Protein AF-A0A0F9AK41-F1 (afdb_monomer_lite)

Secondary structure (DSSP, 8-state):
-HHHHHHHHHHHHHHHHHHHHHHHHHHHHHHHHHHHHHHTTSS-HHHHHHHHHHHHHHHHHHHHHHHHHHHHHHHHHHHHHTTHHHHHHHTT--HHHHHHHHHHHHHHHHHHHHHIIIIIHHHHHHHHHHHHHHHHHHHHHHH--TTSEEE-TTSS-EEE-S------

InterPro domains:
  IPR005495 Permease LptG/LptF-related [PF03739] (5-167)
  IPR005495 Permease LptG/LptF-related [PTHR33529] (1-166)

Sequence (168 aa):
MLIFRYLTTEVLKSQVAVFLTLMTIFLSQKFVVILSDASEGGLPAKLVLSMIALKLPQLASLILPLSIFLGIILAYSRIYADSEMTVLKACGVSEWYVVRVTLVSSVVLALLAGVLTLYIAPWASEQEYQLKEQAKADAGLSALRAGRFQQTGNEKAVVFIHNIENGG

Radius of gyration: 25.5 Å; chains: 1; bounding box: 60×28×75 Å

pLDDT: mean 84.86, std 12.18, range [35.75, 97.0]

Organism: NCBI:txid412755

Structure (mmCIF, N/CA/C/O backbone):
data_AF-A0A0F9AK41-F1
#
_entry.id   AF-A0A0F9AK41-F1
#
loop_
_atom_site.group_PDB
_atom_site.id
_atom_site.type_symbol
_atom_site.label_atom_id
_atom_site.label_alt_id
_atom_site.label_comp_id
_atom_site.label_asym_id
_atom_site.label_entity_id
_atom_site.label_seq_id
_atom_site.pdbx_PDB_ins_code
_atom_site.Cartn_x
_atom_site.Cartn_y
_atom_site.Cartn_z
_atom_site.occupancy
_atom_site.B_iso_or_equiv
_atom_site.auth_seq_id
_atom_site.auth_comp_id
_atom_site.auth_asym_id
_atom_site.auth_atom_id
_atom_site.pdbx_PDB_model_num
ATOM 1 N N . MET A 1 1 ? -22.705 -4.883 14.629 1.00 70.75 1 MET A N 1
ATOM 2 C CA . MET A 1 1 ? -22.385 -3.871 15.666 1.00 70.75 1 MET A CA 1
ATOM 3 C C . MET A 1 1 ? -22.003 -2.558 14.997 1.00 70.75 1 MET A C 1
ATOM 5 O O . MET A 1 1 ? -21.177 -2.583 14.092 1.00 70.75 1 MET A O 1
ATOM 9 N N . LEU A 1 2 ? -22.596 -1.436 15.418 1.00 85.25 2 LEU A N 1
ATOM 10 C CA . LEU A 1 2 ? -22.360 -0.112 14.817 1.00 85.25 2 LEU A CA 1
ATOM 11 C C . LEU A 1 2 ? -20.910 0.378 15.008 1.00 85.25 2 LEU A C 1
ATOM 13 O O . LEU A 1 2 ? -20.306 0.840 14.045 1.00 85.25 2 LEU A O 1
ATOM 17 N N . ILE A 1 3 ? -20.328 0.177 16.200 1.00 85.81 3 ILE A N 1
ATOM 18 C CA . ILE A 1 3 ? -18.950 0.595 16.543 1.00 85.81 3 ILE A CA 1
ATOM 19 C C . ILE A 1 3 ? -17.911 -0.117 15.665 1.00 85.81 3 ILE A C 1
ATOM 21 O O . ILE A 1 3 ? -17.003 0.522 15.146 1.00 85.81 3 ILE A O 1
ATOM 25 N N . PHE A 1 4 ? -18.078 -1.425 15.435 1.00 86.38 4 PHE A N 1
ATOM 26 C CA . PHE A 1 4 ? -17.217 -2.196 14.531 1.00 86.38 4 PHE A CA 1
ATOM 27 C C . PHE A 1 4 ? -17.185 -1.580 13.128 1.00 86.38 4 PHE A C 1
ATOM 29 O O . PHE A 1 4 ? -16.118 -1.294 12.594 1.00 86.38 4 PHE A O 1
ATOM 36 N N . ARG A 1 5 ? -18.367 -1.325 12.546 1.00 88.94 5 ARG A N 1
ATOM 37 C CA . ARG A 1 5 ? -18.468 -0.754 11.198 1.00 88.94 5 ARG A CA 1
ATOM 38 C C . ARG A 1 5 ? -17.858 0.643 11.141 1.00 88.94 5 ARG A C 1
ATOM 40 O O . ARG A 1 5 ? -17.218 0.967 10.147 1.00 88.94 5 ARG A O 1
ATOM 47 N N . TYR A 1 6 ? -18.049 1.441 12.189 1.00 91.62 6 TYR A N 1
ATOM 48 C CA . TYR A 1 6 ? -17.485 2.782 12.292 1.00 91.62 6 TYR A CA 1
ATOM 49 C C . TYR A 1 6 ? -15.952 2.756 12.287 1.00 91.62 6 TYR A C 1
ATOM 51 O O . TYR A 1 6 ? -15.345 3.305 11.370 1.00 91.62 6 TYR A O 1
ATOM 59 N N . LEU A 1 7 ? -15.337 2.026 13.226 1.00 90.12 7 LEU A N 1
ATOM 60 C CA . LEU A 1 7 ? -13.879 1.925 13.343 1.00 90.12 7 LEU A CA 1
ATOM 61 C C . LEU A 1 7 ? -13.234 1.359 12.072 1.00 90.12 7 LEU A C 1
ATOM 63 O O . LEU A 1 7 ? -12.269 1.931 11.571 1.00 90.12 7 LEU A O 1
ATOM 67 N N . THR A 1 8 ? -13.781 0.276 11.509 1.00 91.06 8 THR A N 1
ATOM 68 C CA . THR A 1 8 ? -13.248 -0.314 10.272 1.00 91.06 8 THR A CA 1
ATOM 69 C C . THR A 1 8 ? -13.372 0.640 9.086 1.00 91.06 8 THR A C 1
ATOM 71 O O . THR A 1 8 ? -12.440 0.744 8.293 1.00 91.06 8 THR A O 1
ATOM 74 N N . THR A 1 9 ? -14.490 1.360 8.953 1.00 92.25 9 THR A N 1
ATOM 75 C CA . THR A 1 9 ? -14.680 2.307 7.843 1.00 92.25 9 THR A CA 1
ATOM 76 C C . THR A 1 9 ? -13.725 3.491 7.956 1.00 92.25 9 THR A C 1
ATOM 78 O O . THR A 1 9 ? -13.171 3.917 6.945 1.00 92.25 9 THR A O 1
ATOM 81 N N . GLU A 1 10 ? -13.503 4.008 9.163 1.00 92.75 10 GLU A N 1
ATOM 82 C CA . GLU A 1 10 ? -12.620 5.158 9.365 1.00 92.75 10 GLU A CA 1
ATOM 83 C C . GLU A 1 10 ? -11.149 4.788 9.129 1.00 92.75 10 GLU A C 1
ATOM 85 O O . GLU A 1 10 ? -10.436 5.497 8.413 1.00 92.75 10 GLU A O 1
ATOM 90 N N . VAL A 1 11 ? -10.722 3.613 9.610 1.00 93.62 11 VAL A N 1
ATOM 91 C CA . VAL A 1 11 ? -9.394 3.059 9.306 1.00 93.62 11 VAL A CA 1
ATOM 92 C C . VAL A 1 11 ? -9.232 2.818 7.806 1.00 93.62 11 VAL A C 1
ATOM 94 O O . VAL A 1 11 ? -8.219 3.228 7.249 1.00 93.62 11 VAL A O 1
ATOM 97 N N . LEU A 1 12 ? -10.216 2.215 7.124 1.00 93.50 12 LEU A N 1
ATOM 98 C CA . LEU A 1 12 ? -10.138 1.956 5.680 1.00 93.50 12 LEU A CA 1
ATOM 99 C C . LEU A 1 12 ? -10.089 3.238 4.842 1.00 93.50 12 LEU A C 1
ATOM 101 O O . LEU A 1 12 ? -9.332 3.296 3.876 1.00 93.50 12 LEU A O 1
ATOM 105 N N . LYS A 1 13 ? -10.853 4.275 5.201 1.00 94.69 13 LYS A N 1
ATOM 106 C CA . LYS A 1 13 ? -10.799 5.574 4.510 1.00 94.69 13 LYS A CA 1
ATOM 107 C C . LYS A 1 13 ? -9.423 6.218 4.640 1.00 94.69 13 LYS A C 1
ATOM 109 O O . LYS A 1 13 ? -8.837 6.608 3.632 1.00 94.69 13 LYS A O 1
ATOM 114 N N . SER A 1 14 ? -8.913 6.295 5.870 1.00 95.12 14 SER A N 1
ATOM 115 C CA . SER A 1 14 ? -7.576 6.824 6.155 1.00 95.12 14 SER A CA 1
ATOM 116 C C . SER A 1 14 ? -6.507 6.023 5.407 1.00 95.12 14 SER A C 1
ATOM 118 O O . SER A 1 14 ? -5.656 6.584 4.720 1.00 95.12 14 SER A O 1
ATOM 120 N N . GLN A 1 15 ? -6.630 4.697 5.437 1.00 95.25 15 GLN A N 1
ATOM 121 C CA . GLN A 1 15 ? -5.747 3.773 4.744 1.00 95.25 15 GLN A CA 1
ATOM 122 C C . GLN A 1 15 ? -5.701 4.009 3.230 1.00 95.25 15 GLN A C 1
ATOM 124 O O . GLN A 1 15 ? -4.625 4.145 2.651 1.00 95.25 15 GLN A O 1
ATOM 129 N N . VAL A 1 16 ? -6.860 4.093 2.574 1.00 95.94 16 VAL A N 1
ATOM 130 C CA . VAL A 1 16 ? -6.934 4.334 1.125 1.00 95.94 16 VAL A CA 1
ATOM 131 C C . VAL A 1 16 ? -6.355 5.703 0.763 1.00 95.94 16 VAL A C 1
ATOM 133 O O . VAL A 1 16 ? -5.632 5.810 -0.226 1.00 95.94 16 VAL A O 1
ATOM 136 N N . ALA A 1 17 ? -6.603 6.736 1.573 1.00 96.75 17 ALA A N 1
ATOM 137 C CA . ALA A 1 17 ? -6.035 8.064 1.347 1.00 96.75 17 ALA A CA 1
ATOM 138 C C . ALA A 1 17 ? -4.498 8.058 1.434 1.00 96.75 17 ALA A C 1
ATOM 140 O O . ALA A 1 17 ? -3.822 8.590 0.546 1.00 96.75 17 ALA A O 1
ATOM 141 N N . VAL A 1 18 ? -3.938 7.407 2.458 1.00 96.88 18 VAL A N 1
ATOM 142 C CA . VAL A 1 18 ? -2.482 7.261 2.610 1.00 96.88 18 VAL A CA 1
ATOM 143 C C . VAL A 1 18 ? -1.902 6.428 1.473 1.00 96.88 18 VAL A C 1
ATOM 145 O O . VAL A 1 18 ? -0.901 6.826 0.878 1.00 96.88 18 VAL A O 1
ATOM 148 N N . PHE A 1 19 ? -2.538 5.304 1.132 1.00 96.62 19 PHE A N 1
ATOM 149 C CA . PHE A 1 19 ? -2.113 4.445 0.032 1.00 96.62 19 PHE A CA 1
ATOM 150 C C . PHE A 1 19 ? -2.040 5.222 -1.282 1.00 96.62 19 PHE A C 1
ATOM 152 O O . PHE A 1 19 ? -0.995 5.212 -1.922 1.00 96.62 19 PHE A O 1
ATOM 159 N N . LEU A 1 20 ? -3.097 5.948 -1.661 1.00 96.75 20 LEU A N 1
ATOM 160 C CA . LEU A 1 20 ? -3.118 6.748 -2.891 1.00 96.75 20 LEU A CA 1
ATOM 161 C C . LEU A 1 20 ? -2.054 7.849 -2.887 1.00 96.75 20 LEU A C 1
ATOM 163 O O . LEU A 1 20 ? -1.407 8.081 -3.910 1.00 96.75 20 LEU A O 1
ATOM 167 N N . THR A 1 21 ? -1.839 8.495 -1.741 1.00 97.00 21 THR A N 1
ATOM 168 C CA . THR A 1 21 ? -0.812 9.533 -1.588 1.00 97.00 21 THR A CA 1
ATOM 169 C C . THR A 1 21 ? 0.583 8.955 -1.816 1.00 97.00 21 THR A C 1
ATOM 171 O O . THR A 1 21 ? 1.318 9.429 -2.683 1.00 97.00 21 THR A O 1
ATOM 174 N N . LEU A 1 22 ? 0.933 7.884 -1.099 1.00 96.06 22 LEU A N 1
ATOM 175 C CA . LEU A 1 22 ? 2.226 7.216 -1.248 1.00 96.06 22 LEU A CA 1
ATOM 176 C C . LEU A 1 22 ? 2.396 6.642 -2.656 1.00 96.06 22 LEU A C 1
ATOM 178 O O . LEU A 1 22 ? 3.446 6.824 -3.269 1.00 96.06 22 LEU A O 1
ATOM 182 N N . MET A 1 23 ? 1.356 6.008 -3.196 1.00 95.62 23 MET A N 1
ATOM 183 C CA . MET A 1 23 ? 1.367 5.455 -4.545 1.00 95.62 23 MET A CA 1
ATOM 184 C C . MET A 1 23 ? 1.658 6.538 -5.579 1.00 95.62 23 MET A C 1
ATOM 186 O O . MET A 1 23 ? 2.502 6.330 -6.441 1.00 95.62 23 MET A O 1
ATOM 190 N N . THR A 1 24 ? 1.033 7.711 -5.461 1.00 95.25 24 THR A N 1
ATOM 191 C CA . THR A 1 24 ? 1.272 8.849 -6.362 1.00 95.25 24 THR A CA 1
ATOM 192 C C . THR A 1 24 ? 2.717 9.340 -6.277 1.00 95.25 24 THR A C 1
ATOM 194 O O . THR A 1 24 ? 3.346 9.564 -7.311 1.00 95.25 24 THR A O 1
ATOM 197 N N . ILE A 1 25 ? 3.272 9.459 -5.066 1.00 95.75 25 ILE A N 1
ATOM 198 C CA . ILE A 1 25 ? 4.664 9.889 -4.859 1.00 95.75 25 ILE A CA 1
ATOM 199 C C . ILE A 1 25 ? 5.634 8.903 -5.520 1.00 95.75 25 ILE A C 1
ATOM 201 O O . ILE A 1 25 ? 6.464 9.303 -6.338 1.00 95.75 25 ILE A O 1
ATOM 205 N N . PHE A 1 26 ? 5.518 7.611 -5.208 1.00 94.19 26 PHE A N 1
ATOM 206 C CA . PHE A 1 26 ? 6.420 6.593 -5.749 1.00 94.19 26 PHE A CA 1
ATOM 207 C C . PHE A 1 26 ? 6.232 6.381 -7.252 1.00 94.19 26 PHE A C 1
ATOM 209 O O . PHE A 1 26 ? 7.214 6.192 -7.972 1.00 94.19 26 PHE A O 1
ATOM 216 N N . LEU A 1 27 ? 4.994 6.442 -7.742 1.00 93.12 27 LEU A N 1
ATOM 217 C CA . LEU A 1 27 ? 4.702 6.341 -9.166 1.00 93.12 27 LEU A CA 1
ATOM 218 C C . LEU A 1 27 ? 5.314 7.512 -9.933 1.00 93.12 27 LEU A C 1
ATOM 220 O O . LEU A 1 27 ? 5.935 7.281 -10.963 1.00 93.12 27 LEU A O 1
ATOM 224 N N . SER A 1 28 ? 5.207 8.736 -9.409 1.00 93.25 28 SER A N 1
ATOM 225 C CA . SER A 1 28 ? 5.844 9.919 -9.995 1.00 93.25 28 SER A CA 1
ATOM 226 C C . SER A 1 28 ? 7.369 9.771 -10.045 1.00 93.25 28 SER A C 1
ATOM 228 O O . SER A 1 28 ? 7.978 9.965 -11.095 1.00 93.25 28 SER A O 1
ATOM 230 N N . GLN A 1 29 ? 7.996 9.309 -8.957 1.00 91.69 29 GLN A N 1
ATOM 231 C CA . GLN A 1 29 ? 9.438 9.035 -8.944 1.00 91.69 29 GLN A CA 1
ATOM 232 C C . GLN A 1 29 ? 9.843 8.003 -10.008 1.00 91.69 29 GLN A C 1
ATOM 234 O O . GLN A 1 29 ? 10.808 8.214 -10.741 1.00 91.69 29 GLN A O 1
ATOM 239 N N . LYS A 1 30 ? 9.106 6.890 -10.123 1.00 90.19 30 LYS A N 1
ATOM 240 C CA . LYS A 1 30 ? 9.391 5.859 -11.136 1.00 90.19 30 LYS A CA 1
ATOM 241 C C . LYS A 1 30 ? 9.123 6.348 -12.553 1.00 90.19 30 LYS A C 1
ATOM 243 O O . LYS A 1 30 ? 9.895 6.019 -13.447 1.00 90.19 30 LYS A O 1
ATOM 248 N N . PHE A 1 31 ? 8.081 7.148 -12.743 1.00 89.88 31 PHE A N 1
ATOM 249 C CA . PHE A 1 31 ? 7.766 7.777 -14.017 1.00 89.88 31 PHE A CA 1
ATOM 250 C C . PHE A 1 31 ? 8.935 8.633 -14.515 1.00 89.88 31 PHE A C 1
ATOM 252 O O . PHE A 1 31 ? 9.368 8.456 -15.650 1.00 89.88 31 PHE A O 1
ATOM 259 N N . VAL A 1 32 ? 9.495 9.490 -13.653 1.00 90.69 32 VAL A N 1
ATOM 260 C CA . VAL A 1 32 ? 10.646 10.345 -13.995 1.00 90.69 32 VAL A CA 1
ATOM 261 C C . VAL A 1 32 ? 11.859 9.511 -14.413 1.00 90.69 32 VAL A C 1
ATOM 263 O O . VAL A 1 32 ? 12.467 9.803 -15.437 1.00 90.69 32 VAL A O 1
ATOM 266 N N . VAL A 1 33 ? 12.181 8.448 -13.668 1.00 86.62 33 VAL A N 1
ATOM 267 C CA . VAL A 1 33 ? 13.328 7.576 -13.984 1.00 86.62 33 VAL A CA 1
ATOM 268 C C . VAL A 1 33 ? 13.147 6.872 -15.331 1.00 86.62 33 VAL A C 1
ATOM 270 O O . VAL A 1 33 ? 14.037 6.924 -16.171 1.00 86.62 33 VAL A O 1
ATOM 273 N N . ILE A 1 34 ? 11.983 6.262 -15.575 1.00 85.19 34 ILE A N 1
ATOM 274 C CA . ILE A 1 34 ? 11.728 5.529 -16.828 1.00 85.19 34 ILE A CA 1
ATOM 275 C C . ILE A 1 34 ? 11.705 6.489 -18.029 1.00 85.19 34 ILE A C 1
ATOM 277 O O . ILE A 1 34 ? 12.159 6.135 -19.116 1.00 85.19 34 ILE A O 1
ATOM 281 N N . LEU A 1 35 ? 11.192 7.709 -17.848 1.00 86.44 35 LEU A N 1
ATOM 282 C CA . LEU A 1 35 ? 11.199 8.723 -18.899 1.00 86.44 35 LEU A CA 1
ATOM 283 C C . LEU A 1 35 ? 12.620 9.215 -19.208 1.00 86.44 35 LEU A C 1
ATOM 285 O O . LEU A 1 35 ? 12.934 9.434 -20.377 1.00 86.44 35 LEU A O 1
ATOM 289 N N . SER A 1 36 ? 13.475 9.341 -18.187 1.00 85.31 36 SER A N 1
ATOM 290 C CA . SER A 1 36 ? 14.898 9.659 -18.360 1.00 85.31 36 SER A CA 1
ATOM 291 C C . SER A 1 36 ? 15.586 8.598 -19.222 1.00 85.31 36 SER A C 1
ATOM 293 O O . SER A 1 36 ? 16.166 8.943 -20.251 1.00 85.31 36 SER A O 1
ATOM 295 N N . ASP A 1 37 ? 15.406 7.313 -18.891 1.00 79.31 37 ASP A N 1
ATOM 296 C CA . ASP A 1 37 ? 15.969 6.183 -19.649 1.00 79.31 37 ASP A CA 1
ATOM 297 C C . ASP A 1 37 ? 15.492 6.164 -21.118 1.00 79.31 37 ASP A C 1
ATOM 299 O O . ASP A 1 37 ? 16.245 5.830 -22.037 1.00 79.31 37 ASP A O 1
ATOM 303 N N . ALA A 1 38 ? 14.230 6.534 -21.362 1.00 81.12 38 ALA A N 1
ATOM 304 C CA . ALA A 1 38 ? 13.681 6.639 -22.712 1.00 81.12 38 ALA A CA 1
ATOM 305 C C . ALA A 1 38 ? 14.260 7.833 -23.491 1.00 81.12 38 ALA A C 1
ATOM 307 O O . ALA A 1 38 ? 14.488 7.727 -24.697 1.00 81.12 38 ALA A O 1
ATOM 308 N N . SER A 1 39 ? 14.523 8.957 -22.816 1.00 79.62 39 SER A N 1
ATOM 309 C CA . SER A 1 39 ? 15.089 10.162 -23.439 1.00 79.62 39 SER A CA 1
ATOM 310 C C . SER A 1 39 ? 16.545 9.987 -23.879 1.00 79.62 39 SER A C 1
ATOM 312 O O . SER A 1 39 ? 16.952 10.549 -24.894 1.00 79.62 39 SER A O 1
ATOM 314 N N . GLU A 1 40 ? 17.301 9.140 -23.179 1.00 75.50 40 GLU A N 1
ATOM 315 C CA . GLU A 1 40 ? 18.683 8.778 -23.519 1.00 75.50 40 GLU A CA 1
ATOM 316 C C . GLU A 1 40 ? 18.773 7.775 -24.689 1.00 75.50 40 GLU A C 1
ATOM 318 O O . GLU A 1 40 ? 19.865 7.400 -25.113 1.00 75.50 40 GLU A O 1
ATOM 323 N N . GLY A 1 41 ? 17.632 7.356 -25.253 1.00 65.88 41 GLY A N 1
ATOM 324 C CA . GLY A 1 41 ? 17.558 6.437 -26.393 1.00 65.88 41 GLY A CA 1
ATOM 325 C C . GLY A 1 41 ? 17.614 4.955 -26.011 1.00 65.88 41 GLY A C 1
ATOM 326 O O . GLY A 1 41 ? 17.715 4.104 -26.893 1.00 65.88 41 GLY A O 1
ATOM 327 N N . GLY A 1 42 ? 17.530 4.629 -24.717 1.00 64.88 42 GLY A N 1
ATOM 328 C CA . GLY A 1 42 ? 17.594 3.251 -24.227 1.00 64.88 42 GLY A CA 1
ATOM 329 C C . GLY A 1 42 ? 16.302 2.446 -24.403 1.00 64.88 42 GLY A C 1
ATOM 330 O O . GLY A 1 42 ? 16.347 1.217 -24.339 1.00 64.88 42 GLY A O 1
ATOM 331 N N . LEU A 1 43 ? 15.149 3.102 -24.604 1.00 67.31 43 LEU A N 1
ATOM 332 C CA . LEU A 1 43 ? 13.832 2.453 -24.655 1.00 67.31 43 LEU A CA 1
ATOM 333 C C . LEU A 1 43 ? 12.871 3.147 -25.642 1.00 67.31 43 LEU A C 1
ATOM 335 O O . LEU A 1 43 ? 12.748 4.373 -25.614 1.00 67.31 43 LEU A O 1
ATOM 339 N N . PRO A 1 44 ? 12.103 2.398 -26.459 1.00 69.81 44 PRO A N 1
ATOM 340 C CA . PRO A 1 44 ? 11.057 2.982 -27.295 1.00 69.81 44 PRO A CA 1
ATOM 341 C C . PRO A 1 44 ? 9.940 3.597 -26.439 1.00 69.81 44 PRO A C 1
ATOM 343 O O . PRO A 1 44 ? 9.401 2.944 -25.545 1.00 69.81 44 PRO A O 1
ATOM 346 N N . ALA A 1 45 ? 9.507 4.821 -26.763 1.00 69.69 45 ALA A N 1
ATOM 347 C CA . ALA A 1 45 ? 8.480 5.556 -26.006 1.00 69.69 45 ALA A CA 1
ATOM 348 C C . ALA A 1 45 ? 7.155 4.781 -25.824 1.00 69.69 45 ALA A C 1
ATOM 350 O O . ALA A 1 45 ? 6.456 4.952 -24.827 1.00 69.69 45 ALA A O 1
ATOM 351 N N . LYS A 1 46 ? 6.829 3.874 -26.755 1.00 73.88 46 LYS A N 1
ATOM 352 C CA . LYS A 1 46 ? 5.640 3.008 -26.691 1.00 73.88 46 LYS A CA 1
ATOM 353 C C . LYS A 1 46 ? 5.692 1.997 -25.531 1.00 73.88 46 LYS A C 1
ATOM 355 O O . LYS A 1 46 ? 4.644 1.603 -25.028 1.00 73.88 46 LYS A O 1
ATOM 360 N N . LEU A 1 47 ? 6.889 1.594 -25.093 1.00 78.69 47 LEU A N 1
ATOM 361 C CA . LEU A 1 47 ? 7.099 0.636 -23.998 1.00 78.69 47 LEU A CA 1
ATOM 362 C C . LEU A 1 47 ? 7.064 1.291 -22.610 1.00 78.69 47 LEU A C 1
ATOM 364 O O . LEU A 1 47 ? 6.773 0.607 -21.631 1.00 78.69 47 LEU A O 1
ATOM 368 N N . VAL A 1 48 ? 7.282 2.607 -22.522 1.00 82.56 48 VAL A N 1
ATOM 369 C CA . VAL A 1 48 ? 7.331 3.361 -21.254 1.00 82.56 48 VAL A CA 1
ATOM 370 C C . VAL A 1 48 ? 6.048 3.184 -20.442 1.00 82.56 48 VAL A C 1
ATOM 372 O O . VAL A 1 48 ? 6.104 2.821 -19.268 1.00 82.56 48 VAL A O 1
ATOM 375 N N . LEU A 1 49 ? 4.883 3.371 -21.072 1.00 83.81 49 LEU A N 1
ATOM 376 C CA . LEU A 1 49 ? 3.591 3.249 -20.390 1.00 83.81 49 LEU A CA 1
ATOM 377 C C . LEU A 1 49 ? 3.352 1.822 -19.869 1.00 83.81 49 LEU A C 1
ATOM 379 O O . LEU A 1 49 ? 2.862 1.644 -18.755 1.00 83.81 49 LEU A O 1
ATOM 383 N N . SER A 1 50 ? 3.745 0.809 -20.650 1.00 86.06 50 SER A N 1
ATOM 384 C CA . SER A 1 50 ? 3.631 -0.597 -20.252 1.00 86.06 50 SER A CA 1
ATOM 385 C C . SER A 1 50 ? 4.548 -0.911 -19.070 1.00 86.06 50 SER A C 1
ATOM 387 O O . SER A 1 50 ? 4.115 -1.539 -18.109 1.00 86.06 50 SER A O 1
ATOM 389 N N . MET A 1 51 ? 5.793 -0.425 -19.088 1.00 85.69 51 MET A N 1
ATOM 390 C CA . MET A 1 51 ? 6.728 -0.601 -17.973 1.00 85.69 51 MET A CA 1
ATOM 391 C C . MET A 1 51 ? 6.213 0.048 -16.687 1.00 85.69 51 MET A C 1
ATOM 393 O O . MET A 1 51 ? 6.268 -0.568 -15.626 1.00 85.69 51 MET A O 1
ATOM 397 N N . ILE A 1 52 ? 5.651 1.256 -16.774 1.00 88.56 52 ILE A N 1
ATOM 398 C CA . ILE A 1 52 ? 5.034 1.924 -15.621 1.00 88.56 52 ILE A CA 1
ATOM 399 C C . ILE A 1 52 ? 3.876 1.089 -15.064 1.00 88.56 52 ILE A C 1
ATOM 401 O O . ILE A 1 52 ? 3.802 0.887 -13.851 1.00 88.56 52 ILE A O 1
ATOM 405 N N . ALA A 1 53 ? 3.001 0.569 -15.929 1.00 88.75 53 ALA A N 1
ATOM 406 C CA . ALA A 1 53 ? 1.887 -0.275 -15.506 1.00 88.75 53 ALA A CA 1
ATOM 407 C C . ALA A 1 53 ? 2.369 -1.547 -14.787 1.00 88.75 53 ALA A C 1
ATOM 409 O O . ALA A 1 53 ? 1.817 -1.907 -13.749 1.00 88.75 53 ALA A O 1
ATOM 410 N N . LEU A 1 54 ? 3.443 -2.176 -15.273 1.00 89.69 54 LEU A N 1
ATOM 411 C CA . LEU A 1 54 ? 4.067 -3.340 -14.635 1.00 89.69 54 LEU A CA 1
ATOM 412 C C . LEU A 1 54 ? 4.777 -3.007 -13.313 1.00 89.69 54 LEU A C 1
ATOM 414 O O . LEU A 1 54 ? 4.918 -3.875 -12.454 1.00 89.69 54 LEU A O 1
ATOM 418 N N . LYS A 1 55 ? 5.180 -1.753 -13.092 1.00 89.31 55 LYS A N 1
ATOM 419 C CA . LYS A 1 55 ? 5.722 -1.313 -11.797 1.00 89.31 55 LYS A CA 1
ATOM 420 C C . LYS A 1 55 ? 4.654 -1.096 -10.730 1.00 89.31 55 LYS A C 1
ATOM 422 O O . LYS A 1 55 ? 4.984 -1.162 -9.543 1.00 89.31 55 LYS A O 1
ATOM 427 N N . LEU A 1 56 ? 3.392 -0.871 -11.106 1.00 91.19 56 LEU A N 1
ATOM 428 C CA . LEU A 1 56 ? 2.312 -0.624 -10.142 1.00 91.19 56 LEU A CA 1
ATOM 429 C C . LEU A 1 56 ? 2.142 -1.773 -9.131 1.00 91.19 56 LEU A C 1
ATOM 431 O O . LEU A 1 56 ? 2.158 -1.487 -7.936 1.00 91.19 56 LEU A O 1
ATOM 435 N N . PRO A 1 57 ? 2.038 -3.059 -9.520 1.00 91.25 57 PRO A N 1
ATOM 436 C CA . PRO A 1 57 ? 1.852 -4.141 -8.554 1.00 91.25 57 PRO A CA 1
ATOM 437 C C . PRO A 1 57 ? 3.033 -4.305 -7.595 1.00 91.25 57 PRO A C 1
ATOM 439 O O . PRO A 1 57 ? 2.842 -4.600 -6.413 1.00 91.25 57 PRO A O 1
ATOM 442 N N . GLN A 1 58 ? 4.252 -4.067 -8.087 1.00 89.44 58 GLN A N 1
ATOM 443 C CA . GLN A 1 58 ? 5.466 -4.128 -7.278 1.00 89.44 58 GLN A CA 1
ATOM 444 C C . GLN A 1 58 ? 5.473 -3.026 -6.210 1.00 89.44 58 GLN A C 1
ATOM 446 O O . GLN A 1 58 ? 5.718 -3.302 -5.035 1.00 89.44 58 GLN A O 1
ATOM 451 N N . LEU A 1 59 ? 5.146 -1.788 -6.597 1.00 92.50 59 LEU A N 1
ATOM 452 C CA . LEU A 1 59 ? 5.019 -0.666 -5.663 1.00 92.50 59 LEU A CA 1
ATOM 453 C C . LEU A 1 59 ? 3.880 -0.890 -4.666 1.00 92.50 59 LEU A C 1
ATOM 455 O O . LEU A 1 59 ? 4.069 -0.712 -3.464 1.00 92.50 59 LEU A O 1
ATOM 459 N N . ALA A 1 60 ? 2.718 -1.327 -5.148 1.00 93.31 60 ALA A N 1
ATOM 460 C CA . ALA A 1 60 ? 1.561 -1.585 -4.307 1.00 93.31 60 ALA A CA 1
ATOM 461 C C . ALA A 1 60 ? 1.867 -2.652 -3.244 1.00 93.31 60 ALA A C 1
ATOM 463 O O . ALA A 1 60 ? 1.498 -2.455 -2.092 1.00 93.31 60 ALA A O 1
ATOM 464 N N . SER A 1 61 ? 2.615 -3.710 -3.577 1.00 91.38 61 SER A N 1
ATOM 465 C CA . SER A 1 61 ? 3.012 -4.757 -2.617 1.00 91.38 61 SER A CA 1
ATOM 466 C C . SER A 1 61 ? 3.828 -4.214 -1.441 1.00 91.38 61 SER A C 1
ATOM 468 O O . SER A 1 61 ? 3.657 -4.666 -0.311 1.00 91.38 61 SER A O 1
ATOM 470 N N . LEU A 1 62 ? 4.672 -3.208 -1.683 1.00 90.25 62 LEU A N 1
ATOM 471 C CA . LEU A 1 62 ? 5.481 -2.569 -0.643 1.00 90.25 62 LEU A CA 1
ATOM 472 C C . LEU A 1 62 ? 4.699 -1.496 0.135 1.00 90.25 62 LEU A C 1
ATOM 474 O O . LEU A 1 62 ? 4.884 -1.331 1.340 1.00 90.25 62 LEU A O 1
ATOM 478 N N . ILE A 1 63 ? 3.823 -0.757 -0.549 1.00 94.44 63 ILE A N 1
ATOM 479 C CA . ILE A 1 63 ? 3.087 0.379 0.024 1.00 94.44 63 ILE A CA 1
ATOM 480 C C . ILE A 1 63 ? 1.872 -0.088 0.835 1.00 94.44 63 ILE A C 1
ATOM 482 O O . ILE A 1 63 ? 1.484 0.583 1.789 1.00 94.44 63 ILE A O 1
ATOM 486 N N . LEU A 1 64 ? 1.264 -1.233 0.518 1.00 93.19 64 LEU A N 1
ATOM 487 C CA . LEU A 1 64 ? 0.062 -1.720 1.211 1.00 93.19 64 LEU A CA 1
ATOM 488 C C . LEU A 1 64 ? 0.290 -1.962 2.723 1.00 93.19 64 LEU A C 1
ATOM 490 O O . LEU A 1 64 ? -0.499 -1.452 3.523 1.00 93.19 64 LEU A O 1
ATOM 494 N N . PRO A 1 65 ? 1.383 -2.621 3.163 1.00 92.25 65 PRO A N 1
ATOM 495 C CA . PRO A 1 65 ? 1.696 -2.765 4.589 1.00 92.25 65 PRO A CA 1
ATOM 496 C C . PRO A 1 65 ? 2.050 -1.439 5.277 1.00 92.25 65 PRO A C 1
ATOM 498 O O . PRO A 1 65 ? 1.679 -1.208 6.426 1.00 92.25 65 PRO A O 1
ATOM 501 N N . LEU A 1 66 ? 2.754 -0.542 4.580 1.00 94.12 66 LEU A N 1
ATOM 502 C CA . LEU A 1 66 ? 3.126 0.758 5.142 1.00 94.12 66 LEU A CA 1
ATOM 503 C C . LEU A 1 66 ? 1.908 1.668 5.308 1.00 94.12 66 LEU A C 1
ATOM 505 O O . LEU A 1 66 ? 1.751 2.346 6.324 1.00 94.12 66 LEU A O 1
ATOM 509 N N . SER A 1 67 ? 1.035 1.665 4.305 1.00 95.19 67 SER A N 1
ATOM 510 C CA . SER A 1 67 ? -0.194 2.435 4.340 1.00 95.19 67 SER A CA 1
ATOM 511 C C . SER A 1 67 ? -1.053 1.977 5.509 1.00 95.19 67 SER A C 1
ATOM 513 O O . SER A 1 67 ? -1.469 2.846 6.263 1.00 95.19 67 SER A O 1
ATOM 515 N N . ILE A 1 68 ? -1.279 0.668 5.735 1.00 94.06 68 ILE A N 1
ATOM 516 C CA . ILE A 1 68 ? -2.231 0.243 6.784 1.00 94.06 68 ILE A CA 1
ATOM 517 C C . ILE A 1 68 ? -1.759 0.673 8.168 1.00 94.06 68 ILE A C 1
ATOM 519 O O . ILE A 1 68 ? -2.559 1.122 8.987 1.00 94.06 68 ILE A O 1
ATOM 523 N N . PHE A 1 69 ? -0.449 0.616 8.395 1.00 94.62 69 PHE A N 1
ATOM 524 C CA . PHE A 1 69 ? 0.175 1.117 9.607 1.00 94.62 69 PHE A CA 1
ATOM 525 C C . PHE A 1 69 ? -0.111 2.612 9.819 1.00 94.62 69 PHE A C 1
ATOM 527 O O . PHE A 1 69 ? -0.652 3.005 10.853 1.00 94.62 69 PHE A O 1
ATOM 534 N N . LEU A 1 70 ? 0.177 3.442 8.814 1.00 95.81 70 LEU A N 1
ATOM 535 C CA . LEU A 1 70 ? -0.078 4.885 8.862 1.00 95.81 70 LEU A CA 1
ATOM 536 C C . LEU A 1 70 ? -1.577 5.215 8.928 1.00 95.81 70 LEU A C 1
ATOM 538 O O . LEU A 1 70 ? -1.980 6.121 9.651 1.00 95.81 70 LEU A O 1
ATOM 542 N N . GLY A 1 71 ? -2.409 4.466 8.210 1.00 95.25 71 GLY A N 1
ATOM 543 C CA . GLY A 1 71 ? -3.855 4.625 8.153 1.00 95.25 71 GLY A CA 1
ATOM 544 C C . GLY A 1 71 ? -4.502 4.400 9.515 1.00 95.25 71 GLY A C 1
ATOM 545 O O . GLY A 1 71 ? -5.330 5.214 9.928 1.00 95.25 71 GLY A O 1
ATOM 546 N N . ILE A 1 72 ? -4.072 3.357 10.238 1.00 94.62 72 ILE A N 1
ATOM 547 C CA . ILE A 1 72 ? -4.498 3.091 11.620 1.00 94.62 72 ILE A CA 1
ATOM 548 C C . ILE A 1 72 ? -4.063 4.231 12.539 1.00 94.62 72 ILE A C 1
ATOM 5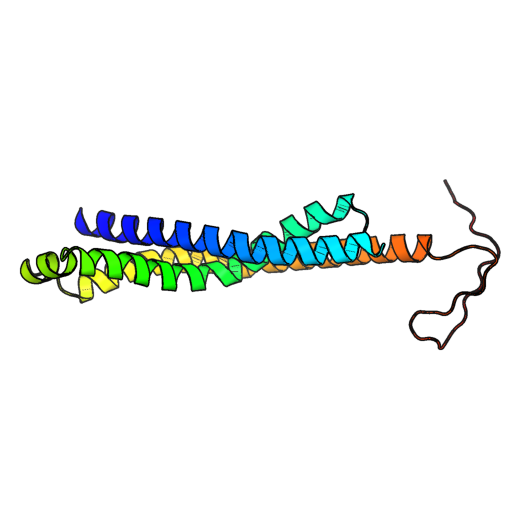50 O O . ILE A 1 72 ? -4.899 4.738 13.284 1.00 94.62 72 ILE A O 1
ATOM 554 N N . ILE A 1 73 ? -2.794 4.655 12.470 1.00 95.69 73 ILE A N 1
ATOM 555 C CA . ILE A 1 73 ? -2.284 5.751 13.306 1.00 95.69 73 ILE A CA 1
ATOM 556 C C . ILE A 1 73 ? -3.114 7.012 13.080 1.00 95.69 73 ILE A C 1
ATOM 558 O O . ILE A 1 73 ? -3.662 7.542 14.034 1.00 95.69 73 ILE A O 1
ATOM 562 N N . LEU A 1 74 ? -3.278 7.455 11.833 1.00 95.56 74 LEU A N 1
ATOM 563 C CA . LEU A 1 74 ? -4.000 8.689 11.518 1.00 95.56 74 LEU A CA 1
ATOM 564 C C . LEU A 1 74 ? -5.486 8.617 11.888 1.00 95.56 74 LEU A C 1
ATOM 566 O O . LEU A 1 74 ? -6.016 9.564 12.470 1.00 95.56 74 LEU A O 1
ATOM 570 N N . ALA A 1 75 ? -6.153 7.494 11.598 1.00 94.69 75 ALA A N 1
ATOM 571 C CA . ALA A 1 75 ? -7.556 7.310 11.959 1.00 94.69 75 ALA A CA 1
ATOM 572 C C . ALA A 1 75 ? -7.731 7.354 13.479 1.00 94.69 75 ALA A C 1
ATOM 574 O O . ALA A 1 75 ? -8.613 8.041 13.989 1.00 94.69 75 ALA A O 1
ATOM 575 N N . TYR A 1 76 ? -6.866 6.664 14.219 1.00 94.25 76 TYR A N 1
ATOM 576 C CA . TYR A 1 76 ? -6.956 6.631 15.672 1.00 94.25 76 TYR A CA 1
ATOM 577 C C . TYR A 1 76 ? -6.561 7.962 16.286 1.00 94.25 76 TYR A C 1
ATOM 579 O O . TYR A 1 76 ? -7.285 8.439 17.149 1.00 94.25 76 TYR A O 1
ATOM 587 N N . SER A 1 77 ? -5.494 8.606 15.813 1.00 94.94 77 SER A N 1
ATOM 588 C CA . SER A 1 77 ? -5.113 9.954 16.238 1.00 94.94 77 SER A CA 1
ATOM 589 C C . SER A 1 77 ? -6.285 10.925 16.135 1.00 94.94 77 SER A C 1
ATOM 591 O O . SER A 1 77 ? -6.509 11.687 17.071 1.00 94.94 77 SER A O 1
ATOM 593 N N . ARG A 1 78 ? -7.081 10.848 15.062 1.00 94.62 78 ARG A N 1
ATOM 594 C CA . ARG A 1 78 ? -8.295 11.656 14.909 1.00 94.62 78 ARG A CA 1
ATOM 595 C C . ARG A 1 78 ? -9.382 11.291 15.926 1.00 94.62 78 ARG A C 1
ATOM 597 O O . ARG A 1 78 ? -9.847 12.167 16.639 1.00 94.62 78 ARG A O 1
ATOM 604 N N . ILE A 1 79 ? -9.723 10.008 16.065 1.00 93.69 79 ILE A N 1
ATOM 605 C CA . ILE A 1 79 ? -10.741 9.530 17.027 1.00 93.69 79 ILE A CA 1
ATOM 606 C C . ILE A 1 79 ? -10.342 9.861 18.483 1.00 93.69 79 ILE A C 1
ATOM 608 O O . ILE A 1 79 ? -11.196 10.107 19.337 1.00 93.69 79 ILE A O 1
ATOM 612 N N . TYR A 1 80 ? -9.042 9.879 18.789 1.00 94.31 80 TYR A N 1
ATOM 613 C CA . TYR A 1 80 ? -8.513 10.325 20.079 1.00 94.31 80 TYR A CA 1
ATOM 614 C C . TYR A 1 80 ? -8.585 11.850 20.243 1.00 94.31 80 TYR A C 1
ATOM 616 O O . TYR A 1 80 ? -8.968 12.310 21.316 1.00 94.31 80 TYR A O 1
ATOM 624 N N . ALA A 1 81 ? -8.250 12.627 19.207 1.00 95.06 81 ALA A N 1
ATOM 625 C CA . ALA A 1 81 ? -8.323 14.090 19.232 1.00 95.06 81 ALA A CA 1
ATOM 626 C C . ALA A 1 81 ? -9.765 14.597 19.392 1.00 95.06 81 ALA A C 1
ATOM 628 O O . ALA A 1 81 ? -10.018 15.495 20.192 1.00 95.06 81 ALA A O 1
ATOM 629 N N . ASP A 1 82 ? -10.716 13.944 18.723 1.00 94.88 82 ASP A N 1
ATOM 630 C CA . ASP A 1 82 ? -12.149 14.239 18.815 1.00 94.88 82 ASP A CA 1
ATOM 631 C C . ASP A 1 82 ? -12.780 13.683 20.114 1.00 94.88 82 ASP A C 1
ATOM 633 O O . ASP A 1 82 ? -13.990 13.755 20.317 1.00 94.88 82 ASP A O 1
ATOM 637 N N . SER A 1 83 ? -11.969 13.125 21.027 1.00 93.62 83 SER A N 1
ATOM 638 C CA . SER A 1 83 ? -12.383 12.512 22.302 1.00 93.62 83 SER A CA 1
ATOM 639 C C . SER A 1 83 ? -13.378 11.345 22.188 1.00 93.62 83 SER A C 1
ATOM 641 O O . SER A 1 83 ? -13.836 10.824 23.207 1.00 93.62 83 SER A O 1
ATOM 643 N N . GLU A 1 84 ? -13.668 10.856 20.982 1.00 93.50 84 GLU A N 1
ATOM 644 C CA . GLU A 1 84 ? -14.578 9.732 20.744 1.00 93.50 84 GLU A CA 1
ATOM 645 C C . GLU A 1 84 ? -14.067 8.440 21.388 1.00 93.50 84 GLU A C 1
ATOM 647 O O . GLU A 1 84 ? -14.831 7.700 22.012 1.00 93.50 84 GLU A O 1
ATOM 652 N N . MET A 1 85 ? -12.757 8.180 21.301 1.00 92.75 85 MET A N 1
ATOM 653 C CA . MET A 1 85 ? -12.157 7.001 21.934 1.00 92.75 85 MET A CA 1
ATOM 654 C C . MET A 1 85 ? -12.278 7.057 23.462 1.00 92.75 85 MET A C 1
ATOM 656 O O . MET A 1 85 ? -12.507 6.035 24.110 1.00 92.75 85 MET A O 1
ATOM 660 N N . THR A 1 86 ? -12.155 8.251 24.045 1.00 92.56 86 THR A N 1
ATOM 661 C CA . THR A 1 86 ? -12.305 8.470 25.488 1.00 92.56 86 THR A CA 1
ATOM 662 C C . THR A 1 86 ? -13.736 8.176 25.936 1.00 92.56 86 THR A C 1
ATOM 664 O O . THR A 1 86 ? -13.932 7.478 26.931 1.00 92.56 86 THR A O 1
ATOM 667 N N . VAL A 1 87 ? -14.735 8.624 25.168 1.00 93.38 87 VAL A N 1
ATOM 668 C CA . VAL A 1 87 ? -16.154 8.331 25.434 1.00 93.38 87 VAL A CA 1
ATOM 669 C C . VAL A 1 87 ? -16.443 6.833 25.304 1.00 93.38 87 VAL A C 1
ATOM 671 O O . VAL A 1 87 ? -17.078 6.257 26.184 1.00 93.38 87 VAL A O 1
ATOM 674 N N . LEU A 1 88 ? -15.925 6.168 24.266 1.00 91.38 88 LEU A N 1
ATOM 675 C CA . LEU A 1 88 ? -16.084 4.719 24.091 1.00 91.38 88 LEU A CA 1
ATOM 676 C C . LEU A 1 88 ? -15.529 3.937 25.291 1.00 91.38 88 LEU A C 1
ATOM 678 O O . LEU A 1 88 ? -16.197 3.034 25.802 1.00 91.38 88 LEU A O 1
ATOM 682 N N . LYS A 1 89 ? -14.342 4.315 25.777 1.00 90.75 89 LYS A N 1
ATOM 683 C CA . LYS A 1 89 ? -13.738 3.724 26.980 1.00 90.75 89 LYS A CA 1
ATOM 684 C C . LYS A 1 89 ? -14.585 3.982 28.231 1.00 90.75 89 LYS A C 1
ATOM 686 O O . LYS A 1 89 ? -14.791 3.057 29.012 1.00 90.75 89 LYS A O 1
ATOM 691 N N . ALA A 1 90 ? -15.128 5.191 28.394 1.00 92.56 90 ALA A N 1
ATOM 692 C CA . ALA A 1 90 ? -16.014 5.535 29.511 1.00 92.56 90 ALA A CA 1
ATOM 693 C C . ALA A 1 90 ? -17.333 4.736 29.497 1.00 92.56 90 ALA A C 1
ATOM 695 O O . ALA A 1 90 ? -17.852 4.383 30.553 1.00 92.56 90 ALA A O 1
ATOM 696 N N . CYS A 1 91 ? -17.840 4.379 28.314 1.00 91.62 91 CYS A N 1
ATOM 697 C CA . CYS A 1 91 ? -19.001 3.499 28.143 1.00 91.62 91 CYS A CA 1
ATOM 698 C C . CYS A 1 91 ? -18.686 1.998 28.326 1.00 91.62 91 CYS A C 1
ATOM 700 O O . CYS A 1 91 ? -19.552 1.160 28.073 1.00 91.62 91 CYS A O 1
ATOM 702 N N . GLY A 1 92 ? -17.468 1.638 28.745 1.00 90.38 92 GLY A N 1
ATOM 703 C CA . GLY A 1 92 ? -17.075 0.254 29.026 1.00 90.38 92 GLY A CA 1
ATOM 704 C C . GLY A 1 92 ? -16.540 -0.525 27.820 1.00 90.38 92 GLY A C 1
ATOM 705 O O . GLY A 1 92 ? -16.391 -1.747 27.898 1.00 90.38 92 GLY A O 1
ATOM 706 N N . VAL A 1 93 ? -16.225 0.135 26.698 1.00 89.94 93 VAL A N 1
ATOM 707 C CA . VAL A 1 93 ? -15.563 -0.533 25.568 1.00 89.94 93 VAL A CA 1
ATOM 708 C C . VAL A 1 93 ? -14.105 -0.812 25.934 1.00 89.94 93 VAL A C 1
ATOM 710 O O . VAL A 1 93 ? -13.289 0.097 26.058 1.00 89.94 93 VAL A O 1
ATOM 713 N N . SER A 1 94 ? -13.769 -2.094 26.091 1.00 90.31 94 SER A N 1
ATOM 714 C CA . SER A 1 94 ? -12.389 -2.526 26.351 1.00 90.31 94 SER A CA 1
ATOM 715 C C . SER A 1 94 ? -11.446 -2.196 25.186 1.00 90.31 94 SER A C 1
ATOM 717 O O . SER A 1 94 ? -11.828 -2.302 24.018 1.00 90.31 94 SER A O 1
ATOM 719 N N . GLU A 1 95 ? -10.175 -1.908 25.480 1.00 88.06 95 GLU A N 1
ATOM 720 C CA . GLU A 1 95 ? -9.147 -1.743 24.437 1.00 88.06 95 GLU A CA 1
ATOM 721 C C . GLU A 1 95 ? -8.970 -3.006 23.588 1.00 88.06 95 GLU A C 1
ATOM 723 O O . GLU A 1 95 ? -8.771 -2.932 22.377 1.00 88.06 95 GLU A O 1
ATOM 728 N N . TRP A 1 96 ? -9.141 -4.179 24.200 1.00 91.38 96 TRP A N 1
ATOM 729 C CA . TRP A 1 96 ? -9.100 -5.466 23.509 1.00 91.38 96 TRP A CA 1
ATOM 730 C C . TRP A 1 96 ? -10.144 -5.596 22.401 1.00 91.38 96 TRP A C 1
ATOM 732 O O . TRP A 1 96 ? -9.884 -6.245 21.386 1.00 91.38 96 TRP A O 1
ATOM 742 N N . TYR A 1 97 ? -11.315 -4.976 22.568 1.00 90.06 97 TYR A N 1
ATOM 743 C CA . TYR A 1 97 ? -12.322 -4.933 21.514 1.00 90.06 97 TYR A CA 1
ATOM 744 C C . TYR A 1 97 ? -11.802 -4.151 20.304 1.00 90.06 97 TYR A C 1
ATOM 746 O O . TYR A 1 97 ? -11.849 -4.662 19.187 1.00 90.06 97 TYR A O 1
ATOM 754 N N . VAL A 1 98 ? -11.240 -2.961 20.533 1.00 90.25 98 VAL A N 1
ATOM 755 C CA . VAL A 1 98 ? -10.677 -2.087 19.489 1.00 90.25 98 VAL A CA 1
ATOM 756 C C . VAL A 1 98 ? -9.548 -2.793 18.733 1.00 90.25 98 VAL A C 1
ATOM 758 O O . VAL A 1 98 ? -9.561 -2.836 17.502 1.00 90.25 98 VAL A O 1
ATOM 761 N N . VAL A 1 99 ? -8.631 -3.438 19.461 1.00 91.50 99 VAL A N 1
ATOM 762 C CA . VAL A 1 99 ? -7.545 -4.234 18.869 1.00 91.50 99 VAL A CA 1
ATOM 763 C C . VAL A 1 99 ? -8.102 -5.358 17.999 1.00 91.50 99 VAL A C 1
ATOM 765 O O . VAL A 1 99 ? -7.656 -5.528 16.869 1.00 91.50 99 VAL A O 1
ATOM 768 N N . ARG A 1 100 ? -9.108 -6.103 18.475 1.00 92.38 100 ARG A N 1
ATOM 769 C CA . ARG A 1 100 ? -9.712 -7.207 17.713 1.00 92.38 100 ARG A CA 1
ATOM 770 C C . ARG A 1 100 ? -10.383 -6.720 16.426 1.00 92.38 100 ARG A C 1
ATOM 772 O O . ARG A 1 100 ? -10.237 -7.371 15.395 1.00 92.38 100 ARG A O 1
ATOM 779 N N . VAL A 1 101 ? -11.089 -5.588 16.468 1.00 90.56 101 VAL A N 1
ATOM 780 C CA . VAL A 1 101 ? -11.722 -4.983 15.279 1.00 90.56 101 VAL A CA 1
ATOM 781 C C . VAL A 1 101 ? -10.676 -4.643 14.215 1.00 90.56 101 VAL A C 1
ATOM 783 O O . VAL A 1 101 ? -10.836 -4.982 13.036 1.00 90.56 101 VAL A O 1
ATOM 786 N N . THR A 1 102 ? -9.576 -4.025 14.635 1.00 91.69 102 THR A N 1
ATOM 787 C CA . THR A 1 102 ? -8.487 -3.660 13.723 1.00 91.69 102 THR A CA 1
ATOM 788 C C . THR A 1 102 ? -7.747 -4.877 13.221 1.00 91.69 102 THR A C 1
ATOM 790 O O . THR A 1 102 ? -7.469 -4.952 12.033 1.00 91.69 102 THR A O 1
ATOM 793 N N . LEU A 1 103 ? -7.519 -5.877 14.072 1.00 92.81 103 LEU A N 1
ATOM 794 C CA . LEU A 1 103 ? -6.870 -7.123 13.682 1.00 92.81 103 LEU A CA 1
ATOM 795 C C . LEU A 1 103 ? -7.647 -7.843 12.573 1.00 92.81 103 LEU A C 1
ATOM 797 O O . LEU A 1 103 ? -7.046 -8.251 11.586 1.00 92.81 103 LEU A O 1
ATOM 801 N N . VAL A 1 104 ? -8.976 -7.942 12.686 1.00 91.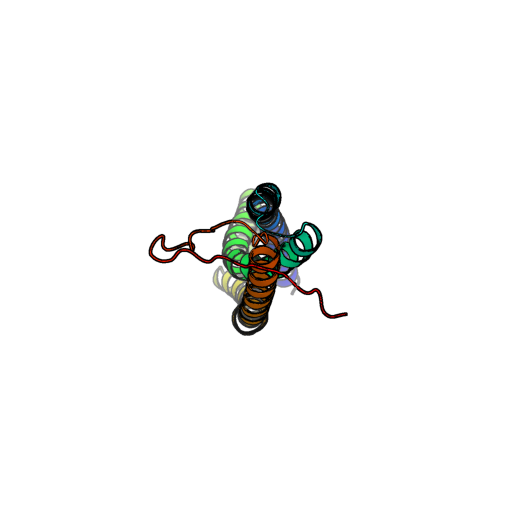56 104 VAL A N 1
ATOM 802 C CA . VAL A 1 104 ? -9.820 -8.538 11.633 1.00 91.56 104 VAL A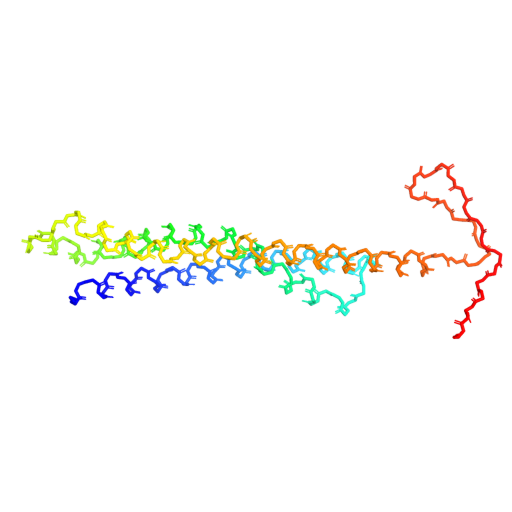 CA 1
ATOM 803 C C . VAL A 1 104 ? -9.656 -7.785 10.310 1.00 91.56 104 VAL A C 1
ATOM 805 O O . VAL A 1 104 ? -9.472 -8.404 9.265 1.00 91.56 104 VAL A O 1
ATOM 808 N N . SER A 1 105 ? -9.660 -6.452 10.357 1.00 88.94 105 SER A N 1
ATOM 809 C CA . SER A 1 105 ? -9.493 -5.607 9.166 1.00 88.94 105 SER A CA 1
ATOM 810 C C . SER A 1 105 ? -8.086 -5.752 8.559 1.00 88.94 105 SER A C 1
ATOM 812 O O . SER A 1 105 ? -7.937 -5.869 7.342 1.00 88.94 105 SER A O 1
ATOM 814 N N . SER A 1 106 ? -7.057 -5.823 9.405 1.00 92.69 106 SER A N 1
ATOM 815 C CA . SER A 1 106 ? -5.662 -6.011 9.003 1.00 92.69 106 SER A CA 1
ATOM 816 C C . SER A 1 106 ? -5.399 -7.384 8.404 1.00 92.69 106 SER A C 1
ATOM 818 O O . SER A 1 106 ? -4.646 -7.471 7.444 1.00 92.69 106 SER A O 1
ATOM 820 N N . VAL A 1 107 ? -6.030 -8.448 8.908 1.00 94.06 107 VAL A N 1
ATOM 821 C CA . VAL A 1 107 ? -5.894 -9.798 8.336 1.00 94.06 107 VAL A CA 1
ATOM 822 C C . VAL A 1 107 ? -6.462 -9.848 6.918 1.00 94.06 107 VAL A C 1
ATOM 824 O O . VAL A 1 107 ? -5.828 -10.412 6.030 1.00 94.06 107 VAL A O 1
ATOM 827 N N . VAL A 1 108 ? -7.609 -9.209 6.669 1.00 92.06 108 VAL A N 1
ATOM 828 C CA . VAL A 1 108 ? -8.189 -9.126 5.316 1.00 92.06 108 VAL A CA 1
ATOM 829 C C . VAL A 1 108 ? -7.238 -8.404 4.357 1.00 92.06 108 VAL A C 1
ATOM 831 O O . VAL A 1 108 ? -6.976 -8.894 3.258 1.00 92.06 108 VAL A O 1
ATOM 834 N N . LEU A 1 109 ? -6.670 -7.271 4.779 1.00 92.44 109 LEU A N 1
ATOM 835 C CA . LEU A 1 109 ? -5.693 -6.539 3.969 1.00 92.44 109 LEU A CA 1
ATOM 836 C C . LEU A 1 109 ? -4.366 -7.294 3.815 1.00 92.44 109 LEU A C 1
ATOM 838 O O . LEU A 1 109 ? -3.758 -7.228 2.750 1.00 92.44 109 LEU A O 1
ATOM 842 N N . ALA A 1 110 ? -3.940 -8.052 4.826 1.00 93.69 110 ALA A N 1
ATOM 843 C CA . ALA A 1 110 ? -2.749 -8.892 4.765 1.00 93.69 110 ALA A CA 1
ATOM 844 C C . ALA A 1 110 ? -2.915 -10.043 3.766 1.00 93.69 110 ALA A C 1
ATOM 846 O O . ALA A 1 110 ? -1.984 -10.329 3.021 1.00 93.69 110 ALA A O 1
ATOM 847 N N . LEU A 1 111 ? -4.098 -10.663 3.689 1.00 94.38 111 LEU A N 1
ATOM 848 C CA . LEU A 1 111 ? -4.396 -11.666 2.662 1.00 94.38 111 LEU A CA 1
ATOM 849 C C . LEU A 1 111 ? -4.330 -11.056 1.259 1.00 94.38 111 LEU A C 1
ATOM 851 O O . LEU A 1 111 ? -3.723 -11.642 0.365 1.00 94.38 111 LEU A O 1
ATOM 855 N N . LEU A 1 112 ? -4.889 -9.858 1.076 1.00 91.69 112 LEU A N 1
ATOM 856 C CA . LEU A 1 112 ? -4.842 -9.148 -0.203 1.00 91.69 112 LEU A CA 1
ATOM 857 C C . LEU A 1 112 ? -3.400 -8.780 -0.594 1.00 91.69 112 LEU A C 1
ATOM 859 O O . LEU A 1 112 ? -2.988 -9.030 -1.727 1.00 91.69 112 LEU A O 1
ATOM 863 N N . ALA A 1 113 ? -2.609 -8.260 0.348 1.00 92.69 113 ALA A N 1
ATOM 864 C CA . ALA A 1 113 ? -1.183 -7.994 0.151 1.00 92.69 113 ALA A CA 1
ATOM 865 C C . ALA A 1 113 ? -0.389 -9.274 -0.137 1.00 92.69 113 ALA A C 1
ATOM 867 O O . ALA A 1 113 ? 0.513 -9.266 -0.974 1.00 92.69 113 ALA A O 1
ATOM 868 N N . GLY A 1 114 ? -0.744 -10.379 0.522 1.00 93.38 114 GLY A N 1
ATOM 869 C CA . GLY A 1 114 ? -0.162 -11.695 0.295 1.00 93.38 114 GLY A CA 1
ATOM 870 C C . GLY A 1 114 ? -0.388 -12.159 -1.138 1.00 93.38 114 GLY A C 1
ATOM 871 O O . GLY A 1 114 ? 0.577 -12.486 -1.819 1.00 93.38 114 GLY A O 1
ATOM 872 N N . VAL A 1 115 ? -1.626 -12.101 -1.638 1.00 92.81 115 VAL A N 1
ATOM 873 C CA . VAL A 1 115 ? -1.946 -12.446 -3.037 1.00 92.81 115 VAL A CA 1
ATOM 874 C C . VAL A 1 115 ? -1.179 -11.558 -4.020 1.00 92.81 115 VAL A C 1
ATOM 876 O O . VAL A 1 115 ? -0.595 -12.057 -4.984 1.00 92.81 115 VAL A O 1
ATOM 879 N N . LEU A 1 116 ? -1.134 -10.250 -3.757 1.00 92.75 116 LEU A N 1
ATOM 880 C CA . LEU A 1 116 ? -0.406 -9.294 -4.587 1.00 92.75 116 LEU A CA 1
ATOM 881 C C . LEU A 1 116 ? 1.099 -9.610 -4.630 1.00 92.75 116 LEU A C 1
ATOM 883 O O . LEU A 1 116 ? 1.692 -9.593 -5.703 1.00 92.75 116 LEU A O 1
ATOM 887 N N . THR A 1 117 ? 1.689 -9.972 -3.492 1.00 93.06 117 THR A N 1
ATOM 888 C CA . THR A 1 117 ? 3.128 -10.245 -3.364 1.00 93.06 117 THR A CA 1
ATOM 889 C C . THR A 1 117 ? 3.520 -11.613 -3.924 1.00 93.06 117 THR A C 1
ATOM 891 O O . THR A 1 117 ? 4.577 -11.734 -4.534 1.00 93.06 117 THR A O 1
ATOM 894 N N . LEU A 1 118 ? 2.690 -12.646 -3.734 1.00 92.75 118 LEU A N 1
ATOM 895 C CA . LEU A 1 118 ? 3.015 -14.018 -4.146 1.00 92.75 118 LEU A CA 1
ATOM 896 C C . LEU A 1 118 ? 2.759 -14.285 -5.630 1.00 92.75 118 LEU A C 1
ATOM 898 O O . LEU A 1 118 ? 3.451 -15.112 -6.212 1.00 92.75 118 LEU A O 1
ATOM 902 N N . TYR A 1 119 ? 1.764 -13.626 -6.228 1.00 92.31 119 TYR A N 1
ATOM 903 C CA . TYR A 1 119 ? 1.345 -13.916 -7.603 1.00 92.31 119 TYR A CA 1
ATOM 904 C C . TYR A 1 119 ? 1.571 -12.732 -8.538 1.00 92.31 119 TYR A C 1
ATOM 906 O O . TYR A 1 119 ? 2.213 -12.869 -9.576 1.00 92.31 119 TYR A O 1
ATOM 914 N N . ILE A 1 120 ? 1.061 -11.555 -8.173 1.00 91.50 120 ILE A N 1
ATOM 915 C CA . ILE A 1 120 ? 0.990 -10.423 -9.105 1.00 91.50 120 ILE A CA 1
ATOM 916 C C . ILE A 1 120 ? 2.355 -9.737 -9.244 1.00 91.50 120 ILE A C 1
ATOM 918 O O . ILE A 1 120 ? 2.772 -9.421 -10.355 1.00 91.50 120 ILE A O 1
ATOM 922 N N . ALA A 1 121 ? 3.074 -9.533 -8.140 1.00 91.00 121 ALA A N 1
ATOM 923 C CA . ALA A 1 121 ? 4.404 -8.935 -8.138 1.00 91.00 121 ALA A CA 1
ATOM 924 C C . ALA A 1 121 ? 5.445 -9.746 -8.937 1.00 91.00 121 ALA A C 1
ATOM 926 O O . ALA A 1 121 ? 6.117 -9.137 -9.773 1.00 91.00 121 ALA A O 1
ATOM 927 N N . PRO A 1 122 ? 5.591 -11.079 -8.760 1.00 91.44 122 PRO A N 1
ATOM 928 C CA . PRO A 1 122 ? 6.535 -11.851 -9.565 1.00 91.44 122 PRO A CA 1
ATOM 929 C C . PRO A 1 122 ? 6.117 -11.919 -11.034 1.00 91.44 122 PRO A C 1
ATOM 931 O O . PRO A 1 122 ? 6.970 -11.743 -11.897 1.00 91.44 122 PRO A O 1
ATOM 934 N N . TRP A 1 123 ? 4.821 -12.077 -11.331 1.00 92.19 123 TRP A N 1
ATOM 935 C CA . TRP A 1 123 ? 4.324 -12.036 -12.711 1.00 92.19 123 TRP A CA 1
ATOM 936 C C . TRP A 1 123 ? 4.665 -10.710 -13.406 1.00 92.19 123 TRP A C 1
ATOM 938 O O . TRP A 1 123 ? 5.165 -10.702 -14.529 1.00 92.19 123 TRP A O 1
ATOM 948 N N . ALA A 1 124 ? 4.458 -9.584 -12.720 1.00 90.31 124 ALA A N 1
ATOM 949 C CA . ALA A 1 124 ? 4.778 -8.270 -13.260 1.00 90.31 124 ALA A CA 1
ATOM 950 C C . ALA A 1 124 ? 6.292 -8.075 -13.450 1.00 90.31 124 ALA A C 1
ATOM 952 O O . ALA A 1 124 ? 6.714 -7.497 -14.449 1.00 90.31 124 ALA A O 1
ATOM 953 N N . SER A 1 125 ? 7.112 -8.591 -12.528 1.00 89.06 125 SER A N 1
ATOM 954 C CA . SER A 1 125 ? 8.574 -8.525 -12.635 1.00 89.06 125 SER A CA 1
ATOM 955 C C . SER A 1 125 ? 9.113 -9.365 -13.796 1.00 89.06 125 SER A C 1
ATOM 957 O O . SER A 1 125 ? 10.036 -8.929 -14.480 1.00 89.06 125 SER A O 1
ATOM 959 N N . GLU A 1 126 ? 8.547 -10.549 -14.025 1.00 90.62 126 GLU A N 1
ATOM 960 C CA . GLU A 1 126 ? 8.913 -11.426 -15.141 1.00 90.62 126 GLU A CA 1
ATOM 961 C C . GLU A 1 126 ? 8.570 -10.768 -16.482 1.00 90.62 126 GLU A C 1
ATOM 963 O O . GLU A 1 126 ? 9.415 -10.650 -17.370 1.00 90.62 126 GLU A O 1
ATOM 968 N N . GLN A 1 127 ? 7.351 -10.240 -16.604 1.00 88.75 127 GLN A N 1
ATOM 969 C CA . GLN A 1 127 ? 6.914 -9.556 -17.817 1.00 88.75 127 GLN A CA 1
ATOM 970 C C . GLN A 1 127 ? 7.766 -8.307 -18.105 1.00 88.75 127 GLN A C 1
ATOM 972 O O . GLN A 1 127 ? 8.051 -7.995 -19.261 1.00 88.75 127 GLN A O 1
ATOM 977 N N . GLU A 1 128 ? 8.203 -7.593 -17.067 1.00 87.38 128 GLU A N 1
ATOM 978 C CA . GLU A 1 128 ? 9.070 -6.425 -17.222 1.00 87.38 128 GLU A CA 1
ATOM 979 C C . GLU A 1 128 ? 10.456 -6.838 -17.709 1.00 87.38 128 GLU A C 1
ATOM 981 O O . GLU A 1 128 ? 11.020 -6.174 -18.582 1.00 87.38 128 GLU A O 1
ATOM 986 N N . TYR A 1 129 ? 10.993 -7.934 -17.168 1.00 87.12 129 TYR A N 1
ATOM 987 C CA . TYR A 1 129 ? 12.282 -8.477 -17.578 1.00 87.12 129 TYR A CA 1
ATOM 988 C C . TYR A 1 129 ? 12.274 -8.846 -19.065 1.00 87.12 129 TYR A C 1
ATOM 990 O O . TYR A 1 129 ? 13.128 -8.368 -19.813 1.00 87.12 129 TYR A O 1
ATOM 998 N N . GLN A 1 130 ? 11.249 -9.575 -19.514 1.00 87.88 130 GLN A N 1
ATOM 999 C CA . GLN A 1 130 ? 11.083 -9.965 -20.918 1.00 87.88 130 GLN A CA 1
ATOM 1000 C C . GLN A 1 130 ? 10.949 -8.753 -21.851 1.00 87.88 130 GLN A C 1
ATOM 1002 O O . GLN A 1 130 ? 11.602 -8.691 -22.892 1.00 87.88 130 GLN A O 1
ATOM 1007 N N . LEU A 1 131 ? 10.149 -7.751 -21.467 1.00 84.19 131 LEU A N 1
ATOM 1008 C CA . LEU A 1 131 ? 9.999 -6.520 -22.254 1.00 84.19 131 LEU A CA 1
ATOM 1009 C C . LEU A 1 131 ? 11.307 -5.726 -22.332 1.00 84.19 131 LEU A C 1
ATOM 1011 O O . LEU A 1 131 ? 11.629 -5.156 -23.375 1.00 84.19 131 LEU A O 1
ATOM 1015 N N . LYS A 1 132 ? 12.076 -5.689 -21.241 1.00 82.31 132 LYS A N 1
ATOM 1016 C CA . LYS A 1 132 ? 13.375 -5.014 -21.202 1.00 82.31 132 LYS A CA 1
ATOM 1017 C C . LYS A 1 132 ? 14.417 -5.744 -22.048 1.00 82.31 132 LYS A C 1
ATOM 1019 O O . LYS A 1 132 ? 15.258 -5.087 -22.655 1.00 82.31 132 LYS A O 1
ATOM 1024 N N . GLU A 1 133 ? 14.371 -7.071 -22.094 1.00 82.75 133 GLU A N 1
ATOM 1025 C CA . GLU A 1 133 ? 15.256 -7.887 -22.927 1.00 82.75 133 GLU A CA 1
ATOM 1026 C C . GLU A 1 133 ? 14.964 -7.688 -24.419 1.00 82.75 133 GLU A C 1
ATOM 1028 O O . GLU A 1 133 ? 15.883 -7.378 -25.177 1.00 82.75 133 GLU A O 1
ATOM 1033 N N . GLN A 1 134 ? 13.689 -7.734 -24.820 1.00 79.88 134 GLN A N 1
ATOM 1034 C CA . GLN A 1 134 ? 13.264 -7.451 -26.199 1.00 79.88 134 GLN A CA 1
ATOM 1035 C C . GLN A 1 134 ? 13.662 -6.036 -26.634 1.00 79.88 134 GLN A C 1
ATOM 1037 O O . GLN A 1 134 ? 14.274 -5.856 -27.683 1.00 79.88 134 GLN A O 1
ATOM 1042 N N . ALA A 1 135 ? 13.405 -5.033 -25.787 1.00 75.25 135 ALA A N 1
ATOM 1043 C CA . ALA A 1 135 ? 13.771 -3.651 -26.086 1.00 75.25 135 ALA A CA 1
ATOM 1044 C C . ALA A 1 135 ? 15.290 -3.468 -26.250 1.00 75.25 135 ALA A C 1
ATOM 1046 O O . ALA A 1 135 ? 15.727 -2.715 -27.118 1.00 75.25 135 ALA A O 1
ATOM 1047 N N . LYS A 1 136 ? 16.104 -4.168 -25.447 1.00 73.12 136 LYS A N 1
ATOM 1048 C CA . LYS A 1 136 ? 17.568 -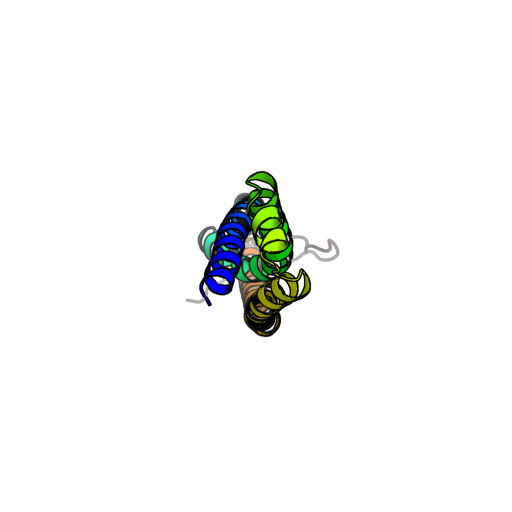4.149 -25.577 1.00 73.12 136 LYS A CA 1
ATOM 1049 C C . LYS A 1 136 ? 18.059 -4.880 -26.823 1.00 73.12 136 LYS A C 1
ATOM 1051 O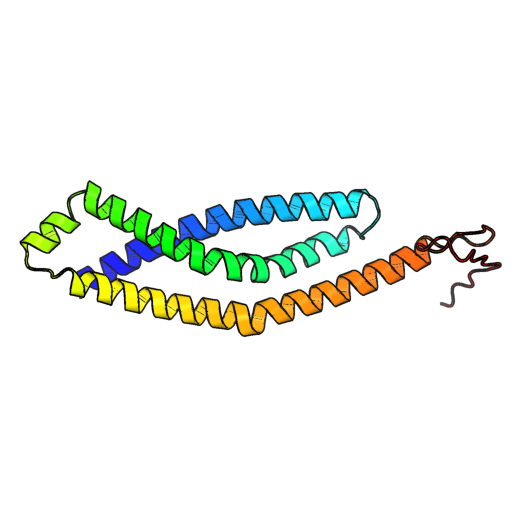 O . LYS A 1 136 ? 19.025 -4.417 -27.422 1.00 73.12 136 LYS A O 1
ATOM 1056 N N . ALA A 1 137 ? 17.435 -5.994 -27.199 1.00 72.31 137 ALA A N 1
ATOM 1057 C CA . ALA A 1 137 ? 17.777 -6.725 -28.415 1.00 72.31 137 ALA A CA 1
ATOM 1058 C C . ALA A 1 137 ? 17.509 -5.863 -29.658 1.00 72.31 137 ALA A C 1
ATOM 1060 O O . ALA A 1 137 ? 18.415 -5.663 -30.466 1.00 72.31 137 ALA A O 1
ATOM 1061 N N . ASP A 1 138 ? 16.326 -5.252 -29.749 1.00 68.69 138 ASP A N 1
ATOM 1062 C CA . ASP A 1 138 ? 15.959 -4.359 -30.856 1.00 68.69 138 ASP A CA 1
ATOM 1063 C C . ASP A 1 138 ? 16.822 -3.089 -30.893 1.00 68.69 138 ASP A C 1
ATOM 1065 O O . ASP A 1 138 ? 17.277 -2.667 -31.962 1.00 68.69 138 ASP A O 1
ATOM 1069 N N . ALA A 1 139 ? 17.100 -2.483 -29.732 1.00 64.38 139 ALA A N 1
ATOM 1070 C CA . ALA A 1 139 ? 17.984 -1.322 -29.637 1.00 64.38 139 ALA A CA 1
ATOM 1071 C C . ALA A 1 139 ? 19.436 -1.674 -29.997 1.00 64.38 139 ALA A C 1
ATOM 1073 O O . ALA A 1 139 ? 20.095 -0.905 -30.695 1.00 64.38 139 ALA A O 1
ATOM 1074 N N . GLY A 1 140 ? 19.926 -2.844 -29.578 1.00 61.16 140 GLY A N 1
ATOM 1075 C CA . GLY A 1 140 ? 21.249 -3.358 -29.930 1.00 61.16 140 GLY A CA 1
ATOM 1076 C C . GLY A 1 140 ? 21.386 -3.608 -31.430 1.00 61.16 140 GLY A C 1
ATOM 1077 O O . GLY A 1 140 ? 22.366 -3.175 -32.029 1.00 61.16 140 GLY A O 1
ATOM 1078 N N . LEU A 1 141 ? 20.377 -4.214 -32.060 1.00 59.88 141 LEU A N 1
ATOM 1079 C CA . LEU A 1 141 ? 20.325 -4.411 -33.513 1.00 59.88 141 LEU A CA 1
ATOM 1080 C C . LEU A 1 141 ? 20.238 -3.079 -34.276 1.00 59.88 141 LEU A C 1
ATOM 1082 O O . LEU A 1 141 ? 20.877 -2.927 -35.313 1.00 59.88 141 LEU A O 1
ATOM 1086 N N . SER A 1 142 ? 19.517 -2.091 -33.739 1.00 57.91 142 SER A N 1
ATOM 1087 C CA . SER A 1 142 ? 19.391 -0.750 -34.336 1.00 57.91 142 SER A CA 1
ATOM 1088 C C . SER A 1 142 ? 20.642 0.125 -34.151 1.00 57.91 142 SER A C 1
ATOM 1090 O O . SER A 1 142 ? 20.911 1.013 -34.964 1.00 57.91 142 SER A O 1
ATOM 1092 N N . ALA A 1 143 ? 21.418 -0.105 -33.087 1.00 58.06 143 ALA A N 1
ATOM 1093 C CA . ALA A 1 143 ? 22.681 0.585 -32.826 1.00 58.06 143 ALA A CA 1
ATOM 1094 C C . ALA A 1 143 ? 23.816 0.096 -33.745 1.00 58.06 143 ALA A C 1
ATOM 1096 O O . ALA A 1 143 ? 24.744 0.858 -34.043 1.00 58.06 143 ALA A O 1
ATOM 1097 N N . LEU A 1 144 ? 23.728 -1.143 -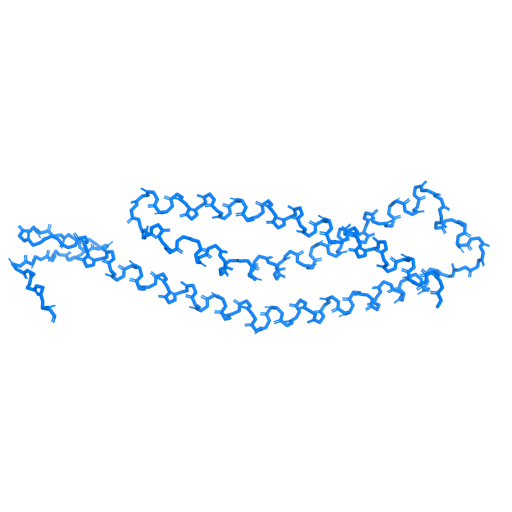34.241 1.00 60.19 144 LEU A N 1
ATOM 1098 C CA . LEU A 1 144 ? 24.673 -1.720 -35.192 1.00 60.19 144 LEU A CA 1
ATOM 1099 C C . LEU A 1 144 ? 24.523 -1.057 -36.572 1.00 60.19 144 LEU A C 1
ATOM 1101 O O . LEU A 1 144 ? 23.580 -1.293 -37.320 1.00 60.19 144 LEU A O 1
ATOM 1105 N N . ARG A 1 145 ? 25.492 -0.209 -36.930 1.00 58.03 145 ARG A N 1
ATOM 1106 C CA . ARG A 1 145 ? 25.576 0.441 -38.247 1.00 58.03 145 ARG A CA 1
ATOM 1107 C C . ARG A 1 145 ? 26.541 -0.322 -39.149 1.00 58.03 145 ARG A C 1
ATOM 1109 O O . ARG A 1 145 ? 27.725 -0.420 -38.826 1.00 58.03 145 ARG A O 1
ATOM 1116 N N . ALA A 1 146 ? 26.046 -0.797 -40.293 1.00 62.38 146 ALA A N 1
ATOM 1117 C CA . ALA A 1 146 ? 26.869 -1.427 -41.325 1.00 62.38 146 ALA A CA 1
ATOM 1118 C C . ALA A 1 146 ? 28.016 -0.497 -41.771 1.00 62.38 146 ALA A C 1
ATOM 1120 O O . ALA A 1 146 ? 27.844 0.719 -41.896 1.00 62.38 146 ALA A O 1
ATOM 1121 N N . GLY A 1 147 ? 29.204 -1.068 -41.975 1.00 64.19 147 GLY A N 1
ATOM 1122 C CA . GLY A 1 147 ? 30.394 -0.353 -42.439 1.00 64.19 147 GLY A CA 1
ATOM 1123 C C . GLY A 1 147 ? 31.178 0.418 -41.369 1.00 64.19 147 GLY A C 1
ATOM 1124 O O . GLY A 1 147 ? 32.143 1.097 -41.720 1.00 64.19 147 GLY A O 1
ATOM 1125 N N . ARG A 1 148 ? 30.826 0.326 -40.075 1.00 67.38 148 ARG A N 1
ATOM 1126 C CA . ARG A 1 148 ? 31.648 0.872 -38.975 1.00 67.38 148 ARG A CA 1
ATOM 1127 C C . ARG A 1 148 ? 32.085 -0.209 -37.993 1.00 67.38 148 ARG A C 1
ATOM 1129 O O . ARG A 1 148 ? 31.330 -1.118 -37.672 1.00 67.38 148 ARG A O 1
ATOM 1136 N N . PHE A 1 149 ? 33.307 -0.066 -37.488 1.00 67.88 149 PHE A N 1
ATOM 1137 C CA . PHE A 1 149 ? 33.816 -0.848 -36.367 1.00 67.88 149 PHE A CA 1
ATOM 1138 C C . PHE A 1 149 ? 33.149 -0.362 -35.076 1.00 67.88 149 PHE A C 1
ATOM 1140 O O . PHE A 1 149 ? 33.266 0.817 -34.738 1.00 67.88 149 PHE A O 1
ATOM 1147 N N . GLN A 1 150 ? 32.445 -1.246 -34.371 1.00 67.06 150 GLN A N 1
ATOM 1148 C CA . GLN A 1 150 ? 31.832 -0.952 -33.075 1.00 67.06 150 GLN A CA 1
ATOM 1149 C C . GLN A 1 150 ? 32.465 -1.820 -31.990 1.00 67.06 150 GLN A C 1
ATOM 1151 O O . GLN A 1 150 ? 32.598 -3.030 -32.156 1.00 67.06 150 GLN A O 1
ATOM 1156 N N . GLN A 1 151 ? 32.878 -1.217 -30.878 1.00 67.00 151 GLN A N 1
ATOM 1157 C CA . GLN A 1 151 ? 33.341 -1.973 -29.716 1.00 67.00 151 GLN A CA 1
ATOM 1158 C C . GLN A 1 151 ? 32.148 -2.565 -28.967 1.00 67.00 151 GLN A C 1
ATOM 1160 O O . GLN A 1 151 ? 31.132 -1.904 -28.765 1.00 67.00 151 GLN A O 1
ATOM 1165 N N . THR A 1 152 ? 32.274 -3.823 -28.554 1.00 64.56 152 THR A N 1
ATOM 1166 C CA . THR A 1 152 ? 31.299 -4.464 -27.669 1.00 64.56 152 THR A CA 1
ATOM 1167 C C . THR A 1 152 ? 31.296 -3.753 -26.312 1.00 64.56 152 THR A C 1
ATOM 1169 O O . THR A 1 152 ? 32.328 -3.220 -25.907 1.00 64.56 152 THR A O 1
ATOM 1172 N N . GLY A 1 153 ? 30.186 -3.786 -25.565 1.00 64.69 153 GLY A N 1
ATOM 1173 C CA . GLY A 1 153 ? 30.049 -3.073 -24.278 1.00 64.69 153 GLY A CA 1
ATOM 1174 C C . GLY A 1 153 ? 31.075 -3.442 -23.188 1.00 64.69 153 GLY A C 1
ATOM 1175 O O . GLY A 1 153 ? 31.138 -2.777 -22.166 1.00 64.69 153 GLY A O 1
ATOM 1176 N N . ASN A 1 154 ? 31.890 -4.478 -23.412 1.00 66.88 154 ASN A N 1
ATOM 1177 C CA . ASN A 1 154 ? 33.002 -4.909 -22.558 1.00 66.88 154 ASN A CA 1
ATOM 1178 C C . ASN A 1 154 ? 34.395 -4.453 -23.055 1.00 66.88 154 ASN A C 1
ATOM 1180 O O . ASN A 1 154 ? 35.390 -4.942 -22.529 1.00 66.88 154 ASN A O 1
ATOM 1184 N N . GLU A 1 155 ? 34.494 -3.629 -24.107 1.00 71.12 155 GLU A N 1
ATOM 1185 C CA . GLU A 1 155 ? 35.734 -3.105 -24.737 1.00 71.12 155 GLU A CA 1
ATOM 1186 C C . GLU A 1 155 ? 36.754 -4.151 -25.246 1.00 71.12 155 GLU A C 1
ATOM 1188 O O . GLU A 1 155 ? 37.746 -3.811 -25.886 1.00 71.12 155 GLU A O 1
ATOM 1193 N N . LYS A 1 156 ? 36.510 -5.448 -25.031 1.00 73.31 156 LYS A N 1
ATOM 1194 C CA . LYS A 1 156 ? 37.426 -6.547 -25.389 1.00 73.31 156 LYS A CA 1
ATOM 1195 C C . LYS A 1 156 ? 37.298 -7.053 -26.824 1.00 73.31 156 LYS A C 1
ATOM 1197 O O . LYS A 1 156 ? 38.116 -7.862 -27.251 1.00 73.31 156 LYS A O 1
ATOM 1202 N N . ALA A 1 157 ? 36.273 -6.632 -27.558 1.00 72.56 157 ALA A N 1
ATOM 1203 C CA . ALA A 1 157 ? 36.038 -7.090 -28.921 1.00 72.56 157 ALA A CA 1
ATOM 1204 C C . ALA A 1 157 ? 35.486 -5.959 -29.785 1.00 72.56 157 ALA A C 1
ATOM 1206 O O . ALA A 1 157 ? 34.634 -5.189 -29.341 1.00 72.56 157 ALA A O 1
ATOM 1207 N N . VAL A 1 158 ? 35.963 -5.890 -31.026 1.00 75.75 158 VAL A N 1
ATOM 1208 C CA . VAL A 1 158 ? 35.466 -4.979 -32.057 1.00 75.75 158 VAL A CA 1
ATOM 1209 C C . VAL A 1 158 ? 34.671 -5.805 -33.060 1.00 75.75 158 VAL A C 1
ATOM 1211 O O . VAL A 1 158 ? 35.186 -6.769 -33.621 1.00 75.75 158 VAL A O 1
ATOM 1214 N N . VAL A 1 159 ? 33.417 -5.430 -33.275 1.00 74.69 159 VAL A N 1
ATOM 1215 C CA . VAL A 1 159 ? 32.503 -6.060 -34.225 1.00 74.69 159 VAL A CA 1
ATOM 1216 C C . VAL A 1 159 ? 32.405 -5.161 -35.456 1.00 74.69 159 VAL A C 1
ATOM 1218 O O . VAL A 1 159 ? 32.164 -3.959 -35.345 1.00 74.69 159 VAL A O 1
ATOM 1221 N N . PHE A 1 160 ? 32.615 -5.740 -36.638 1.00 76.12 160 PHE A N 1
ATOM 1222 C CA . PHE A 1 160 ? 32.447 -5.065 -37.923 1.00 76.12 160 PHE A CA 1
ATOM 1223 C C . PHE A 1 160 ? 31.414 -5.818 -38.749 1.00 76.12 160 PHE A C 1
ATOM 1225 O O . PHE A 1 160 ? 31.557 -7.018 -38.979 1.00 76.12 160 PHE A O 1
ATOM 1232 N N . ILE A 1 161 ? 30.382 -5.110 -39.202 1.00 74.69 161 ILE A N 1
ATOM 1233 C CA . ILE A 1 161 ? 29.299 -5.689 -39.997 1.00 74.69 161 ILE A CA 1
ATOM 1234 C C . ILE A 1 161 ? 29.376 -5.092 -41.397 1.00 74.69 161 ILE A C 1
ATOM 1236 O O . ILE A 1 161 ? 29.265 -3.878 -41.564 1.00 74.69 161 ILE A O 1
ATOM 1240 N N . HIS A 1 162 ? 29.602 -5.946 -42.397 1.00 65.12 162 HIS A N 1
ATOM 1241 C CA . HIS A 1 162 ? 29.814 -5.528 -43.783 1.00 65.12 162 HIS A CA 1
ATOM 1242 C C . HIS A 1 162 ? 28.506 -5.143 -44.489 1.00 65.12 162 HIS A C 1
ATOM 1244 O O . HIS A 1 162 ? 28.482 -4.166 -45.228 1.00 65.12 162 HIS A O 1
ATOM 1250 N N . ASN A 1 163 ? 27.416 -5.871 -44.233 1.00 65.19 163 ASN A N 1
ATOM 1251 C CA . ASN A 1 163 ? 26.101 -5.587 -44.801 1.00 65.19 163 ASN A CA 1
ATOM 1252 C C . ASN A 1 163 ? 25.005 -6.098 -43.854 1.00 65.19 163 ASN A C 1
ATOM 1254 O O . ASN A 1 163 ? 25.177 -7.155 -43.249 1.00 65.19 163 ASN A O 1
ATOM 1258 N N . ILE A 1 164 ? 23.907 -5.353 -43.714 1.00 66.81 164 ILE A N 1
ATOM 1259 C CA . ILE A 1 164 ? 22.704 -5.802 -42.998 1.00 66.81 164 ILE A CA 1
ATOM 1260 C C . ILE A 1 164 ? 21.640 -6.019 -44.067 1.00 66.81 164 ILE A C 1
ATOM 1262 O O . ILE A 1 164 ? 21.086 -5.062 -44.605 1.00 66.81 164 ILE A O 1
ATOM 1266 N N . GLU A 1 165 ? 21.410 -7.277 -44.424 1.00 65.06 165 GLU A N 1
ATOM 1267 C CA . GLU A 1 165 ? 20.349 -7.652 -45.352 1.00 65.06 165 GLU A CA 1
ATOM 1268 C C . GLU A 1 165 ? 19.049 -7.763 -44.545 1.00 65.06 165 GLU A C 1
ATOM 1270 O O . GLU A 1 165 ? 18.865 -8.695 -43.764 1.00 65.06 165 GLU A O 1
ATOM 1275 N N . ASN A 1 166 ? 18.173 -6.760 -44.664 1.00 50.38 166 ASN A N 1
ATOM 1276 C CA . ASN A 1 166 ? 16.841 -6.810 -44.064 1.00 50.38 166 ASN A CA 1
ATOM 1277 C C . ASN A 1 166 ? 16.004 -7.826 -44.850 1.00 50.38 166 ASN A C 1
ATOM 1279 O O . ASN A 1 166 ? 15.408 -7.485 -45.872 1.00 50.38 166 ASN A O 1
ATOM 1283 N N . GLY A 1 167 ? 15.999 -9.079 -44.393 1.00 43.69 167 GLY A N 1
ATOM 1284 C CA . GLY A 1 167 ? 15.044 -10.083 -44.852 1.00 43.69 167 GLY A CA 1
ATOM 1285 C C . GLY A 1 167 ? 13.626 -9.626 -44.510 1.00 43.69 167 GLY A C 1
ATOM 1286 O O . GLY A 1 167 ? 13.357 -9.298 -43.354 1.00 43.69 167 GLY A O 1
ATOM 1287 N N . GLY A 1 168 ? 12.771 -9.533 -45.531 1.00 35.75 168 GLY A N 1
ATOM 1288 C CA . GLY A 1 168 ? 11.339 -9.263 -45.378 1.00 35.75 168 GLY A CA 1
ATOM 1289 C C . GLY A 1 168 ? 10.585 -10.403 -44.712 1.00 35.75 168 GLY A C 1
ATOM 1290 O O . GLY A 1 168 ? 11.065 -11.557 -44.784 1.00 35.75 168 GLY A O 1
#

Foldseek 3Di:
DVVLCVLLVQLVVLLVVQLVVQLVVVLVVLLVVLVVCVVVVLFDPVCSVVLSVLCSLVSSLVSLVVSSVRSNVVSVVVCVVVCVVVVCVVVVNDPVNSVVSSVVSVVVSVVVSVCSVPPSNVVSVVVSVVNSVVRNVVSVVVVDDAPDWDADPVNPDTDHHPDDDPDD